Protein AF-A0AAG5CWD1-F1 (afdb_monomer_lite)

Foldseek 3Di:
DCLVLLLVVQVVPQDWAALVRSLVVCCVPPVVPCDPDDDSSVVSVVSQVVCVVVQQWDADPVVRTIHGHPCCPPPVVVVVVVVSVVVVVVDDPVVVVVPPVPPPPPPDD

Structure (mmCIF, N/CA/C/O backbone):
data_AF-A0AAG5CWD1-F1
#
_entry.id   AF-A0AAG5CWD1-F1
#
loop_
_atom_site.group_PDB
_atom_site.id
_atom_site.type_symbol
_atom_site.label_atom_id
_atom_site.label_alt_id
_atom_site.label_comp_id
_atom_site.label_asym_id
_atom_site.label_entity_id
_atom_site.label_seq_id
_atom_site.pdbx_PDB_ins_code
_atom_site.Cartn_x
_atom_site.Cartn_y
_atom_site.Cartn_z
_atom_site.occupancy
_atom_site.B_iso_or_equiv
_atom_site.auth_seq_id
_atom_site.auth_comp_id
_atom_site.auth_asym_id
_atom_site.auth_atom_id
_atom_site.pdbx_PDB_model_num
ATOM 1 N N . MET A 1 1 ? -10.211 -2.668 9.126 1.00 66.31 1 MET A N 1
ATOM 2 C CA . MET A 1 1 ? -9.213 -3.226 8.182 1.00 66.31 1 MET A CA 1
ATOM 3 C C . MET A 1 1 ? -8.410 -2.087 7.564 1.00 66.31 1 MET A C 1
ATOM 5 O O . MET A 1 1 ? -9.011 -1.185 6.991 1.00 66.31 1 MET A O 1
ATOM 9 N N . LEU A 1 2 ? -7.085 -2.094 7.732 1.00 79.44 2 LEU A N 1
ATOM 10 C CA . LEU A 1 2 ? -6.184 -0.974 7.411 1.00 79.44 2 LEU A CA 1
ATOM 11 C C . LEU A 1 2 ? -5.659 -0.997 5.961 1.00 79.44 2 LEU A C 1
ATOM 13 O O . LEU A 1 2 ? -5.437 0.052 5.361 1.00 79.44 2 LEU A O 1
ATOM 17 N N . LEU A 1 3 ? -5.555 -2.186 5.366 1.00 82.00 3 LEU A N 1
ATOM 18 C CA . LEU A 1 3 ? -5.040 -2.418 4.014 1.00 82.00 3 LEU A CA 1
ATOM 19 C C . LEU A 1 3 ? -5.674 -1.543 2.906 1.00 82.00 3 LEU A C 1
ATOM 21 O O . LEU A 1 3 ? -4.928 -0.858 2.202 1.00 82.00 3 LEU A O 1
ATOM 25 N N . PRO A 1 4 ? -7.016 -1.459 2.756 1.00 80.75 4 PRO A N 1
ATOM 26 C CA . PRO A 1 4 ? -7.621 -0.604 1.729 1.00 80.75 4 PRO A CA 1
ATOM 27 C C . PRO A 1 4 ? -7.367 0.892 1.971 1.00 80.75 4 PRO A C 1
ATOM 29 O O . PRO A 1 4 ? -7.357 1.683 1.028 1.00 80.75 4 PRO A O 1
ATOM 32 N N . VAL A 1 5 ? -7.150 1.293 3.228 1.00 84.38 5 VAL A N 1
ATOM 33 C CA . VAL A 1 5 ? -6.850 2.681 3.599 1.00 84.38 5 VAL A CA 1
ATOM 34 C C . VAL A 1 5 ? -5.425 3.049 3.187 1.00 84.38 5 VAL A C 1
ATOM 36 O O . VAL A 1 5 ? -5.225 4.095 2.569 1.00 84.38 5 VAL A O 1
ATOM 39 N N . VAL A 1 6 ? -4.454 2.178 3.474 1.00 88.12 6 VAL A N 1
ATOM 40 C CA . VAL A 1 6 ? -3.046 2.351 3.077 1.00 88.12 6 VAL A CA 1
ATOM 41 C C . VAL A 1 6 ? -2.933 2.479 1.560 1.00 88.12 6 VAL A C 1
ATOM 43 O O . VAL A 1 6 ? -2.366 3.452 1.064 1.00 88.12 6 VAL A O 1
ATOM 46 N N . LEU A 1 7 ? -3.563 1.565 0.820 1.00 86.44 7 LEU A N 1
ATOM 47 C CA . LEU A 1 7 ? -3.561 1.593 -0.640 1.00 86.44 7 LEU A CA 1
ATOM 48 C C . LEU A 1 7 ? -4.173 2.882 -1.198 1.00 86.44 7 LEU A C 1
ATOM 50 O O . LEU A 1 7 ? -3.607 3.504 -2.094 1.00 86.44 7 LEU A O 1
ATOM 54 N N . GLN A 1 8 ? -5.305 3.327 -0.647 1.00 83.88 8 GLN A N 1
ATOM 55 C CA . GLN A 1 8 ? -5.940 4.568 -1.082 1.00 83.88 8 GLN A CA 1
ATOM 56 C C . GLN A 1 8 ? -5.049 5.795 -0.849 1.00 83.88 8 GLN A C 1
ATOM 58 O O . GLN A 1 8 ? -5.053 6.721 -1.663 1.00 83.88 8 GLN A O 1
ATOM 63 N N . ILE A 1 9 ? -4.315 5.832 0.264 1.00 87.81 9 ILE A N 1
ATOM 64 C CA . ILE A 1 9 ? -3.396 6.931 0.564 1.00 87.81 9 ILE A CA 1
ATOM 65 C C . ILE A 1 9 ? -2.261 6.966 -0.456 1.00 87.81 9 ILE A C 1
ATOM 67 O O . ILE A 1 9 ? -1.991 8.037 -1.001 1.00 87.81 9 ILE A O 1
ATOM 71 N N . ILE A 1 10 ? -1.641 5.822 -0.750 1.00 88.38 10 ILE A N 1
ATOM 72 C CA . ILE A 1 10 ? -0.583 5.726 -1.765 1.00 88.38 10 ILE A CA 1
ATOM 73 C C . ILE A 1 10 ? -1.143 6.148 -3.130 1.00 88.38 10 ILE A C 1
ATOM 75 O O . ILE A 1 10 ? -0.574 7.019 -3.782 1.00 88.38 10 ILE A O 1
ATOM 79 N N . TYR A 1 11 ? -2.326 5.645 -3.499 1.00 85.69 11 TYR A N 1
ATOM 80 C CA . TYR A 1 11 ? -2.989 5.978 -4.761 1.00 85.69 11 TYR A CA 1
ATOM 81 C C . TYR A 1 11 ? -3.225 7.483 -4.943 1.00 85.69 11 TYR A C 1
ATOM 83 O O . TYR A 1 11 ? -2.936 8.047 -5.995 1.00 85.69 11 TYR A O 1
ATOM 91 N N . LYS A 1 12 ? -3.716 8.163 -3.902 1.00 83.88 12 LYS A N 1
ATOM 92 C CA . LYS A 1 12 ? -3.988 9.607 -3.953 1.00 83.88 12 LYS A CA 1
ATOM 93 C C . LYS A 1 12 ? -2.735 10.475 -3.945 1.00 83.88 12 LYS A C 1
ATOM 95 O O . LYS A 1 12 ? -2.830 11.650 -4.283 1.00 83.88 12 LYS A O 1
ATOM 100 N N . SER A 1 13 ? -1.595 9.945 -3.507 1.00 83.50 13 SER A N 1
ATOM 101 C CA . SER A 1 13 ? -0.419 10.772 -3.239 1.00 83.50 13 SER A CA 1
ATOM 102 C C . SER A 1 13 ? 0.300 11.240 -4.496 1.00 83.50 13 SER A C 1
ATOM 104 O O . SER A 1 13 ? 1.009 12.235 -4.395 1.00 83.50 13 SER A O 1
ATOM 106 N N . LYS A 1 14 ? 0.089 10.587 -5.654 1.00 74.81 14 LYS A N 1
ATOM 107 C CA . LYS A 1 14 ? 0.724 10.850 -6.971 1.00 74.81 14 LYS A CA 1
ATOM 108 C C . LYS A 1 14 ? 2.266 10.827 -6.994 1.00 74.81 14 LYS A C 1
ATOM 110 O O . LYS A 1 14 ? 2.848 10.618 -8.050 1.00 74.81 14 LYS A O 1
ATOM 115 N N . HIS A 1 15 ? 2.908 10.969 -5.843 1.00 84.31 15 HIS A N 1
ATOM 116 C CA . HIS A 1 15 ? 4.334 10.878 -5.583 1.00 84.31 15 HIS A CA 1
ATOM 117 C C . HIS A 1 15 ? 4.604 9.726 -4.601 1.00 84.31 15 HIS A C 1
ATOM 119 O O . HIS A 1 15 ? 3.682 9.315 -3.881 1.00 84.31 15 HIS A O 1
ATOM 125 N N . PRO A 1 16 ? 5.841 9.197 -4.557 1.00 90.44 16 PRO A N 1
ATOM 126 C CA . PRO A 1 16 ? 6.234 8.195 -3.572 1.00 90.44 16 PRO A CA 1
ATOM 127 C C . PRO A 1 16 ? 5.999 8.691 -2.139 1.00 90.44 16 PRO A C 1
ATOM 129 O O . PRO A 1 16 ? 6.203 9.867 -1.843 1.00 90.44 16 PRO A O 1
ATOM 132 N N . VAL A 1 17 ? 5.560 7.801 -1.249 1.00 92.88 17 VAL A N 1
ATOM 133 C CA . VAL A 1 17 ? 5.244 8.132 0.149 1.00 92.88 17 VAL A CA 1
ATOM 134 C C . VAL A 1 17 ? 5.955 7.221 1.131 1.00 92.88 17 VAL A C 1
ATOM 136 O O . VAL A 1 17 ? 6.081 6.022 0.898 1.00 92.88 17 VAL A O 1
ATOM 139 N N . THR A 1 18 ? 6.365 7.768 2.271 1.00 94.94 18 THR A N 1
ATOM 140 C CA . THR A 1 18 ? 6.959 6.975 3.353 1.00 94.94 18 THR A CA 1
ATOM 141 C C . THR A 1 18 ? 5.885 6.339 4.242 1.00 94.94 18 THR A C 1
ATOM 143 O O . THR A 1 18 ? 4.740 6.800 4.305 1.00 94.94 18 THR A O 1
ATOM 146 N N . ILE A 1 19 ? 6.264 5.319 5.023 1.00 92.19 19 ILE A N 1
ATOM 147 C CA . ILE A 1 19 ? 5.406 4.756 6.086 1.00 92.19 19 ILE A CA 1
ATOM 148 C C . ILE A 1 19 ? 4.940 5.851 7.054 1.00 92.19 19 ILE A C 1
ATOM 150 O O . ILE A 1 19 ? 3.779 5.864 7.469 1.00 92.19 19 ILE A O 1
ATOM 154 N N . SER A 1 20 ? 5.825 6.792 7.392 1.00 91.56 20 SER A N 1
ATOM 155 C CA . SER A 1 20 ? 5.523 7.913 8.284 1.00 91.56 20 SER A CA 1
ATOM 156 C C . SER A 1 20 ? 4.423 8.811 7.718 1.00 91.56 20 SER A C 1
ATOM 158 O O . SER A 1 20 ? 3.513 9.203 8.451 1.00 91.56 20 SER A O 1
ATOM 160 N N . ASP A 1 21 ? 4.442 9.087 6.413 1.00 92.75 21 ASP A N 1
ATOM 161 C CA . ASP A 1 21 ? 3.409 9.891 5.751 1.00 92.75 21 ASP A CA 1
ATOM 162 C C . ASP A 1 21 ? 2.066 9.176 5.701 1.00 92.75 21 ASP A C 1
ATOM 164 O O . ASP A 1 21 ? 1.024 9.783 5.970 1.00 92.75 21 ASP A O 1
ATOM 168 N N . VAL A 1 22 ? 2.082 7.870 5.429 1.00 90.75 22 VAL A N 1
ATOM 169 C CA . VAL A 1 22 ? 0.876 7.039 5.467 1.00 90.75 22 VAL A CA 1
ATOM 170 C C . VAL A 1 22 ? 0.280 7.034 6.876 1.00 90.75 22 VAL A C 1
ATOM 172 O O . VAL A 1 22 ? -0.899 7.346 7.042 1.00 90.75 22 VAL A O 1
ATOM 175 N N . CYS A 1 23 ? 1.093 6.788 7.907 1.00 89.50 23 CYS A N 1
ATOM 176 C CA . CYS A 1 23 ? 0.661 6.828 9.306 1.00 89.50 23 CYS A CA 1
ATOM 177 C C . CYS A 1 23 ? 0.064 8.191 9.683 1.00 89.50 23 CYS A C 1
ATOM 179 O O . CYS A 1 23 ? -0.997 8.252 10.305 1.00 89.50 23 CYS A O 1
ATOM 181 N N . ARG A 1 24 ? 0.716 9.290 9.283 1.00 90.00 24 ARG A N 1
ATOM 182 C CA . ARG A 1 24 ? 0.253 10.663 9.535 1.00 90.00 24 ARG A CA 1
ATOM 183 C C . ARG A 1 24 ? -1.124 10.908 8.919 1.00 90.00 24 ARG A C 1
ATOM 185 O O . ARG A 1 24 ? -2.025 11.404 9.591 1.00 90.00 24 ARG A O 1
ATOM 192 N N . ARG A 1 25 ? -1.317 10.498 7.662 1.00 88.88 25 ARG A N 1
ATOM 193 C CA . ARG A 1 25 ? -2.591 10.645 6.941 1.00 88.88 25 ARG A CA 1
ATOM 194 C C . ARG A 1 25 ? -3.694 9.760 7.515 1.00 88.88 25 ARG A C 1
ATOM 196 O O . ARG A 1 25 ? -4.847 10.194 7.535 1.00 88.88 25 ARG A O 1
ATOM 203 N N . ILE A 1 26 ? -3.354 8.575 8.029 1.00 86.19 26 ILE A N 1
ATOM 204 C CA . ILE A 1 26 ? -4.296 7.702 8.743 1.00 86.19 26 ILE A CA 1
ATOM 205 C C . ILE A 1 26 ? -4.735 8.348 10.055 1.00 86.19 26 ILE A C 1
ATOM 207 O O . ILE A 1 26 ? -5.932 8.507 10.265 1.00 86.19 26 ILE A O 1
ATOM 211 N N . LYS A 1 27 ? -3.796 8.805 10.893 1.00 83.75 27 LYS A N 1
ATOM 212 C CA . LYS A 1 27 ? -4.118 9.512 12.146 1.00 83.75 27 LYS A CA 1
ATOM 213 C C . LYS A 1 27 ?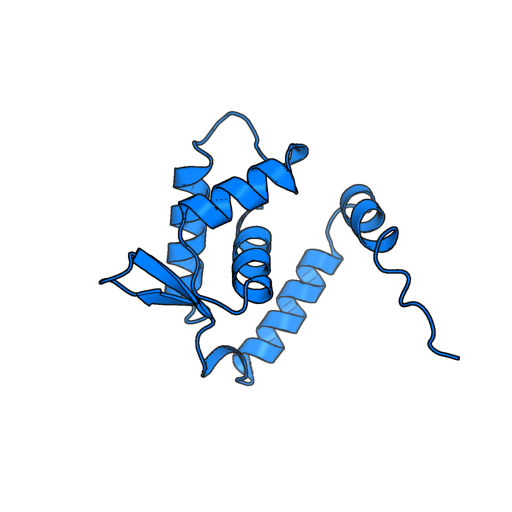 -4.982 10.747 11.911 1.00 83.75 27 LYS A C 1
ATOM 215 O O . LYS A 1 27 ? -5.851 11.049 12.719 1.00 83.75 27 LYS A O 1
ATOM 220 N N . HIS A 1 28 ? -4.755 11.457 10.810 1.00 82.38 28 HIS A N 1
ATOM 221 C CA . HIS A 1 28 ? -5.546 12.633 10.472 1.00 82.38 28 HIS A CA 1
ATOM 222 C C . HIS A 1 28 ? -6.954 12.274 9.968 1.00 82.38 28 HIS A C 1
ATOM 224 O O . HIS A 1 28 ? -7.935 12.865 10.403 1.00 82.38 28 HIS A O 1
ATOM 230 N N . SER A 1 29 ? -7.065 11.303 9.058 1.00 77.19 29 SER A N 1
ATOM 231 C CA . SER A 1 29 ? -8.306 11.047 8.304 1.00 77.19 29 SER A CA 1
ATOM 232 C C . SER A 1 29 ? -9.176 9.930 8.891 1.00 77.19 29 SER A C 1
ATOM 234 O O . SER A 1 29 ? -10.336 9.788 8.512 1.00 77.19 29 SER A O 1
ATOM 236 N N . PHE A 1 30 ? -8.614 9.111 9.782 1.00 69.31 30 PHE A N 1
ATOM 237 C CA . PHE A 1 30 ? -9.200 7.865 10.276 1.00 69.31 30 PHE A CA 1
ATOM 238 C C . PHE A 1 30 ? -8.880 7.651 11.768 1.00 69.31 30 PHE A C 1
ATOM 240 O O . PHE A 1 30 ? -8.439 6.573 12.163 1.00 69.31 30 PHE A O 1
ATOM 247 N N . ARG A 1 31 ? -9.106 8.680 12.601 1.00 66.69 31 ARG A N 1
ATOM 248 C CA . ARG A 1 31 ? -8.893 8.623 14.066 1.00 66.69 31 ARG A CA 1
ATOM 249 C C . ARG A 1 31 ? -9.618 7.445 14.723 1.00 66.69 31 ARG A C 1
ATOM 251 O O . ARG A 1 31 ? -9.032 6.758 15.549 1.00 66.69 31 ARG A O 1
ATOM 258 N N . ASP A 1 32 ? -10.839 7.171 14.272 1.00 64.31 32 ASP A N 1
ATOM 259 C CA . ASP A 1 32 ? -11.734 6.150 14.834 1.00 64.31 32 ASP A CA 1
ATOM 260 C C . ASP A 1 32 ? -11.297 4.699 14.514 1.00 64.31 32 ASP A C 1
ATOM 262 O O . ASP A 1 32 ? -11.855 3.749 15.050 1.00 64.31 32 ASP A O 1
ATOM 266 N N . LEU A 1 33 ? -10.330 4.502 13.604 1.00 62.03 33 LEU A N 1
ATOM 267 C CA . LEU A 1 33 ? -9.890 3.179 13.123 1.00 62.03 33 LEU A CA 1
ATOM 268 C C . LEU A 1 33 ? -8.661 2.629 13.861 1.00 62.03 33 LEU A C 1
ATOM 270 O O . LEU A 1 33 ? -8.253 1.497 13.595 1.00 62.03 33 LEU A O 1
ATOM 274 N N . ILE A 1 34 ? -8.060 3.413 14.756 1.00 60.94 34 ILE A N 1
ATOM 275 C CA . ILE A 1 34 ? -6.864 3.025 15.505 1.00 60.94 34 ILE A CA 1
ATOM 276 C C . ILE A 1 34 ? -7.327 2.333 16.792 1.00 60.94 34 ILE A C 1
ATOM 278 O O . ILE A 1 34 ? -7.423 2.954 17.846 1.00 60.94 34 ILE A O 1
ATOM 282 N N . ALA A 1 35 ? -7.679 1.049 16.694 1.00 56.28 35 ALA A N 1
ATOM 283 C CA . ALA A 1 35 ? -7.924 0.232 17.881 1.00 56.28 35 ALA A CA 1
ATOM 284 C C . ALA A 1 35 ? -6.629 0.116 18.724 1.00 56.28 35 ALA A C 1
ATOM 286 O O . ALA A 1 35 ? -5.538 0.135 18.148 1.00 56.28 35 ALA A O 1
ATOM 287 N N . PRO A 1 36 ? -6.701 -0.033 20.061 1.00 56.72 36 PRO A N 1
ATOM 288 C CA . PRO A 1 36 ? -5.557 0.230 20.944 1.00 56.72 36 PRO A CA 1
ATOM 289 C C . PRO A 1 36 ? -4.446 -0.835 20.956 1.00 56.72 36 PRO A C 1
ATOM 291 O O . PRO A 1 36 ? -3.474 -0.661 21.681 1.00 56.72 36 PRO A O 1
ATOM 294 N N . GLN A 1 37 ? -4.572 -1.949 20.226 1.00 46.47 37 GLN A N 1
ATOM 295 C CA . GLN A 1 37 ? -3.774 -3.154 20.513 1.00 46.47 37 GLN A CA 1
ATOM 296 C C . GLN A 1 37 ? -2.575 -3.421 19.587 1.00 46.47 37 GLN A C 1
ATOM 298 O O . GLN A 1 37 ? -1.829 -4.360 19.832 1.00 46.47 37 GLN A O 1
ATOM 303 N N . VAL A 1 38 ? -2.311 -2.587 18.573 1.00 59.09 38 VAL A N 1
ATOM 304 C CA . VAL A 1 38 ? -1.084 -2.694 17.757 1.00 59.09 38 VAL A CA 1
ATOM 305 C C . VAL A 1 38 ? -0.587 -1.297 17.396 1.00 59.09 38 VAL A C 1
ATOM 307 O O . VAL A 1 38 ? -1.382 -0.404 17.094 1.00 59.09 38 VAL A O 1
ATOM 310 N N . SER A 1 39 ? 0.733 -1.085 17.397 1.00 79.88 39 SER A N 1
ATOM 311 C CA . SER A 1 39 ? 1.304 0.174 16.915 1.00 79.88 39 SER A CA 1
ATOM 312 C C . SER A 1 39 ? 0.846 0.420 15.467 1.00 79.88 39 SER A C 1
ATOM 314 O O . SER A 1 39 ? 1.015 -0.438 14.596 1.00 79.88 39 SER A O 1
ATOM 316 N N . LEU A 1 40 ? 0.267 1.597 15.186 1.00 83.81 40 LEU A N 1
ATOM 317 C CA . LEU A 1 40 ? -0.199 1.954 13.835 1.00 83.81 40 LEU A CA 1
ATOM 318 C C . LEU A 1 40 ? 0.909 1.763 12.791 1.00 83.81 40 LEU A C 1
ATOM 320 O O . LEU A 1 40 ? 0.639 1.346 11.670 1.00 83.81 40 LEU A O 1
ATOM 324 N N . LYS A 1 41 ? 2.158 2.049 13.172 1.00 86.19 41 LYS A N 1
ATOM 325 C CA . LYS A 1 41 ? 3.326 1.887 12.306 1.00 86.19 41 LYS A CA 1
ATOM 326 C C . LYS A 1 41 ? 3.502 0.429 11.881 1.00 86.19 41 LYS A C 1
ATOM 328 O O . LYS A 1 41 ? 3.659 0.179 10.693 1.00 86.19 41 LYS A O 1
ATOM 333 N N . THR A 1 42 ? 3.414 -0.514 12.819 1.00 85.38 42 THR A N 1
ATOM 334 C CA . THR A 1 42 ? 3.512 -1.957 12.545 1.00 85.38 42 THR A CA 1
ATOM 335 C C . THR A 1 42 ? 2.404 -2.412 11.601 1.00 85.38 42 THR A C 1
ATOM 337 O O . THR A 1 42 ? 2.685 -3.015 10.571 1.00 85.38 42 THR A O 1
ATOM 340 N N . ALA A 1 43 ? 1.157 -2.025 11.881 1.00 85.69 43 ALA A N 1
ATOM 341 C CA . ALA A 1 43 ? 0.024 -2.397 11.039 1.00 85.69 43 ALA A CA 1
ATOM 342 C C . ALA A 1 43 ? 0.130 -1.812 9.615 1.00 85.69 43 ALA A C 1
ATOM 344 O O . ALA A 1 43 ? -0.253 -2.459 8.639 1.00 85.69 43 ALA A O 1
ATOM 345 N N . VAL A 1 44 ? 0.659 -0.589 9.469 1.00 89.25 44 VAL A N 1
ATOM 346 C CA . VAL A 1 44 ? 0.928 0.005 8.149 1.00 89.25 44 VAL A CA 1
ATOM 347 C C . VAL A 1 44 ? 2.036 -0.756 7.424 1.00 89.25 44 VAL A C 1
ATOM 349 O O . VAL A 1 44 ? 1.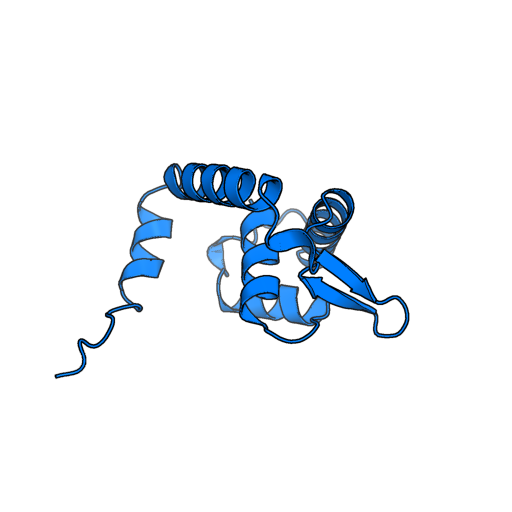866 -1.017 6.237 1.00 89.25 44 VAL A O 1
ATOM 352 N N . ILE A 1 45 ? 3.116 -1.144 8.114 1.00 88.50 45 ILE A N 1
ATOM 353 C CA . ILE A 1 45 ? 4.211 -1.938 7.532 1.00 88.50 45 ILE A CA 1
ATOM 354 C C . ILE A 1 45 ? 3.682 -3.269 6.992 1.00 88.50 45 ILE A C 1
ATOM 356 O O . ILE A 1 45 ? 3.906 -3.578 5.822 1.00 88.50 45 ILE A O 1
ATOM 360 N N . GLU A 1 46 ? 2.920 -4.015 7.792 1.00 85.94 46 GLU A N 1
ATOM 361 C CA . GLU A 1 46 ? 2.302 -5.275 7.361 1.00 85.94 46 GLU A CA 1
ATOM 362 C C . GLU A 1 46 ? 1.419 -5.079 6.124 1.00 85.94 46 GLU A C 1
ATOM 364 O O . GLU A 1 46 ? 1.541 -5.812 5.142 1.00 85.94 46 GLU A O 1
ATOM 369 N N . CYS A 1 47 ? 0.584 -4.034 6.122 1.00 88.12 47 CYS A N 1
ATOM 370 C CA . CYS A 1 47 ? -0.247 -3.710 4.966 1.00 88.12 47 CYS A CA 1
ATOM 371 C C . CYS A 1 47 ? 0.596 -3.379 3.728 1.00 88.12 47 CYS A C 1
ATOM 373 O O . CYS A 1 47 ? 0.261 -3.816 2.630 1.00 88.12 47 CYS A O 1
ATOM 375 N N . THR A 1 48 ? 1.679 -2.610 3.871 1.00 88.69 48 THR A N 1
ATOM 376 C CA . THR A 1 48 ? 2.555 -2.284 2.738 1.00 88.69 48 THR A CA 1
ATOM 377 C C . THR A 1 48 ? 3.301 -3.502 2.211 1.00 88.69 48 THR A C 1
ATOM 379 O O . THR A 1 48 ? 3.405 -3.640 0.996 1.00 88.69 48 THR A O 1
ATOM 382 N N . LEU A 1 49 ? 3.744 -4.419 3.077 1.00 86.94 49 LEU A N 1
ATOM 383 C CA . LEU A 1 49 ? 4.376 -5.673 2.660 1.00 86.94 49 LEU A CA 1
ATOM 384 C C . LEU A 1 49 ? 3.397 -6.549 1.875 1.00 86.94 49 LEU A C 1
ATOM 386 O O . LEU A 1 49 ? 3.734 -7.021 0.791 1.00 86.94 49 LEU A O 1
ATOM 390 N N . GLN A 1 50 ? 2.158 -6.686 2.357 1.00 85.00 50 GLN A N 1
ATOM 391 C CA . GLN A 1 50 ? 1.104 -7.398 1.631 1.00 85.00 50 GLN A CA 1
ATOM 392 C C . GLN A 1 50 ? 0.845 -6.762 0.258 1.00 85.00 50 GLN A C 1
ATOM 394 O O . GLN A 1 50 ? 0.847 -7.453 -0.757 1.00 85.00 50 GLN A O 1
ATOM 399 N N . LEU A 1 51 ? 0.703 -5.437 0.189 1.00 85.50 51 LEU A N 1
ATOM 400 C CA . LEU A 1 51 ? 0.495 -4.730 -1.080 1.00 85.50 51 LEU A CA 1
ATOM 401 C C . LEU A 1 51 ? 1.689 -4.852 -2.044 1.00 85.50 51 LEU A C 1
ATOM 403 O O . LEU A 1 51 ? 1.468 -4.899 -3.254 1.00 85.50 51 LEU A O 1
ATOM 407 N N . CYS A 1 52 ? 2.924 -4.921 -1.531 1.00 84.44 52 CYS A N 1
ATOM 408 C CA . CYS A 1 52 ? 4.115 -5.211 -2.336 1.00 84.44 52 CYS A CA 1
ATOM 409 C C . CYS A 1 52 ? 4.081 -6.646 -2.873 1.00 84.44 52 CYS A C 1
ATOM 411 O O . CYS A 1 52 ? 4.321 -6.851 -4.057 1.00 84.44 52 CYS A O 1
ATOM 413 N N . SER A 1 53 ? 3.730 -7.628 -2.033 1.00 79.81 53 SER A N 1
ATOM 414 C CA . SER A 1 53 ? 3.637 -9.040 -2.439 1.00 79.81 53 SER A CA 1
ATOM 415 C C . SER A 1 53 ? 2.582 -9.277 -3.521 1.00 79.81 53 SER A C 1
ATOM 417 O O . SER A 1 53 ? 2.760 -10.118 -4.394 1.00 79.81 53 SER A O 1
ATOM 419 N N . PHE A 1 54 ? 1.513 -8.478 -3.515 1.00 79.38 54 PHE A N 1
ATOM 420 C CA . PHE A 1 54 ? 0.493 -8.489 -4.561 1.00 79.38 54 PHE A CA 1
ATOM 421 C C . PHE A 1 54 ? 0.887 -7.692 -5.816 1.00 79.38 54 PHE A C 1
ATOM 423 O O . PHE A 1 54 ? 0.101 -7.609 -6.754 1.00 79.38 54 PHE A O 1
ATOM 430 N N . GLY A 1 55 ? 2.059 -7.051 -5.834 1.00 76.88 55 GLY A N 1
ATOM 431 C CA . GLY A 1 55 ? 2.543 -6.275 -6.977 1.00 76.88 55 GLY A CA 1
ATOM 432 C C . GLY A 1 55 ? 1.830 -4.935 -7.198 1.00 76.88 55 GLY A C 1
ATOM 433 O O . GLY A 1 55 ? 2.004 -4.320 -8.249 1.00 76.88 55 GLY A O 1
ATOM 434 N N . TYR A 1 56 ? 1.038 -4.453 -6.233 1.00 80.25 56 TYR A N 1
ATOM 435 C CA . TYR A 1 56 ? 0.264 -3.211 -6.369 1.00 80.25 56 TYR A CA 1
ATOM 436 C C . TYR A 1 56 ? 1.086 -1.953 -6.125 1.00 80.25 56 TYR A C 1
ATOM 438 O O . TYR A 1 56 ? 0.827 -0.903 -6.719 1.00 80.25 56 TYR A O 1
ATOM 446 N N . ILE A 1 57 ? 2.057 -2.050 -5.224 1.00 86.94 57 ILE A N 1
ATOM 447 C CA . ILE A 1 57 ? 2.969 -0.965 -4.890 1.00 86.94 57 ILE A CA 1
ATOM 448 C C . ILE A 1 57 ? 4.403 -1.471 -4.983 1.00 86.94 57 ILE A C 1
ATOM 450 O O . ILE A 1 57 ? 4.671 -2.652 -4.781 1.00 86.94 57 ILE A O 1
ATOM 454 N N . LEU A 1 58 ? 5.314 -0.562 -5.291 1.00 87.12 58 LEU A N 1
ATOM 455 C CA . LEU A 1 58 ? 6.745 -0.807 -5.340 1.00 87.12 58 LEU A CA 1
ATOM 456 C C . LEU A 1 58 ? 7.404 -0.052 -4.193 1.00 87.12 58 LEU A C 1
ATOM 458 O O . LEU A 1 58 ? 7.065 1.109 -3.943 1.00 87.12 58 LEU A O 1
ATOM 462 N N . HIS A 1 59 ? 8.343 -0.713 -3.526 1.00 90.12 59 HIS A N 1
ATOM 463 C CA . HIS A 1 59 ? 9.215 -0.107 -2.530 1.00 90.12 59 HIS A CA 1
ATOM 464 C C . HIS A 1 59 ? 10.514 0.346 -3.198 1.00 90.12 59 HIS A C 1
ATOM 466 O O . HIS A 1 59 ? 11.171 -0.440 -3.878 1.00 90.12 59 HIS A O 1
ATOM 472 N N . ASP A 1 60 ? 10.870 1.610 -3.001 1.00 87.75 60 ASP A N 1
ATOM 473 C CA . ASP A 1 60 ? 12.177 2.152 -3.348 1.00 87.75 60 ASP A CA 1
ATOM 474 C C . ASP A 1 60 ? 13.115 1.989 -2.139 1.00 87.75 60 ASP A C 1
ATOM 476 O O . ASP A 1 60 ? 12.893 2.642 -1.113 1.00 87.75 60 ASP A O 1
ATOM 480 N N . PRO A 1 61 ? 14.140 1.121 -2.217 1.00 82.81 61 PRO A N 1
ATOM 481 C CA . PRO A 1 61 ? 15.032 0.862 -1.095 1.00 82.81 61 PRO A CA 1
ATOM 482 C C . PRO A 1 61 ? 15.953 2.042 -0.768 1.00 82.81 61 PRO A C 1
ATOM 484 O O . PRO A 1 61 ? 16.417 2.118 0.364 1.00 82.81 61 PRO A O 1
ATOM 487 N N . VAL A 1 62 ? 16.205 2.955 -1.714 1.00 82.12 62 VAL A N 1
ATOM 488 C CA . VAL A 1 62 ? 17.107 4.100 -1.510 1.00 82.12 62 VAL A CA 1
ATOM 489 C C . VAL A 1 62 ? 16.390 5.209 -0.751 1.00 82.12 62 VAL A C 1
ATOM 491 O O . VAL A 1 62 ? 16.934 5.788 0.184 1.00 82.12 62 VAL A O 1
ATOM 494 N N . SER A 1 63 ? 15.146 5.498 -1.135 1.00 85.94 63 SER A N 1
ATOM 495 C CA . SER A 1 63 ? 14.361 6.569 -0.517 1.00 85.94 63 SER A CA 1
ATOM 496 C C . SER A 1 63 ? 13.404 6.080 0.577 1.00 85.94 63 SER A C 1
ATOM 498 O O . SER A 1 63 ? 12.686 6.891 1.165 1.00 85.94 63 SER A O 1
ATOM 500 N N . HIS A 1 64 ? 13.338 4.767 0.827 1.00 87.62 64 HIS A N 1
ATOM 501 C CA . HIS A 1 64 ? 12.381 4.115 1.733 1.00 87.62 64 HIS A CA 1
ATOM 502 C C . HIS A 1 64 ? 10.919 4.532 1.485 1.00 87.62 64 HIS A C 1
ATOM 504 O O . HIS A 1 64 ? 10.109 4.674 2.412 1.00 87.62 64 HIS A O 1
ATOM 510 N N . CYS A 1 65 ? 10.582 4.772 0.217 1.00 92.50 65 CYS A N 1
ATOM 511 C CA . CYS A 1 65 ? 9.264 5.232 -0.204 1.00 92.50 65 CYS A CA 1
ATOM 512 C C . CYS A 1 65 ? 8.500 4.145 -0.955 1.00 92.50 65 CYS A C 1
ATOM 514 O O . CYS A 1 65 ? 9.071 3.249 -1.568 1.00 92.50 65 CYS A O 1
ATOM 516 N N . TYR A 1 66 ? 7.180 4.280 -0.959 1.00 91.06 66 TYR A N 1
ATOM 517 C CA . TYR A 1 66 ? 6.252 3.395 -1.642 1.00 91.06 66 TYR A CA 1
ATOM 518 C C . TYR A 1 66 ? 5.508 4.172 -2.723 1.00 91.06 66 TYR A C 1
ATOM 520 O O . TYR A 1 66 ? 4.987 5.261 -2.470 1.00 91.06 66 TYR A O 1
ATOM 528 N N . LYS A 1 67 ? 5.428 3.608 -3.926 1.00 90.25 67 LYS A N 1
ATOM 529 C CA . LYS A 1 67 ? 4.669 4.166 -5.056 1.00 90.25 67 LYS A CA 1
ATOM 530 C C . LYS A 1 67 ? 3.783 3.099 -5.680 1.00 90.25 67 LYS A C 1
ATOM 532 O O . LYS A 1 67 ? 4.027 1.914 -5.489 1.00 90.25 67 LYS A O 1
ATOM 537 N N . LEU A 1 68 ? 2.762 3.503 -6.431 1.00 87.06 68 LEU A N 1
ATOM 538 C CA . LEU A 1 68 ? 1.979 2.547 -7.216 1.00 87.06 68 LEU A CA 1
ATOM 539 C C . LEU A 1 68 ? 2.870 1.848 -8.250 1.00 87.06 68 LEU A C 1
ATOM 541 O O . LEU A 1 68 ? 3.725 2.478 -8.873 1.00 87.06 68 LEU A O 1
ATOM 545 N N . SER A 1 69 ? 2.639 0.554 -8.439 1.00 83.25 69 SER A N 1
ATOM 546 C CA . SE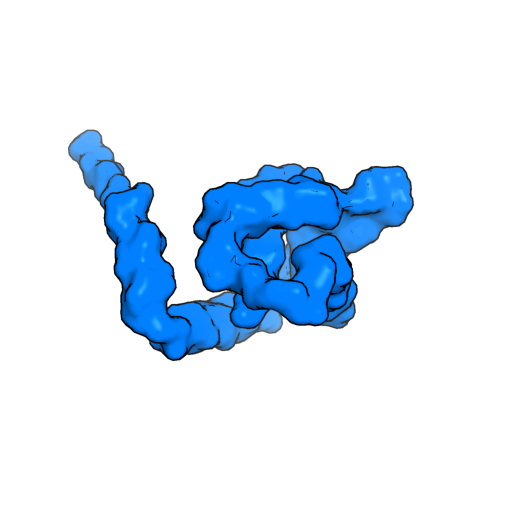R A 1 69 ? 3.218 -0.210 -9.540 1.00 83.25 69 SER A CA 1
ATOM 547 C C . SER A 1 69 ? 2.599 0.220 -10.872 1.00 83.25 69 SER A C 1
ATOM 549 O O . SER A 1 69 ? 1.399 0.490 -10.941 1.00 83.25 69 SER A O 1
ATOM 551 N N . ALA A 1 70 ? 3.390 0.246 -11.948 1.00 67.75 70 ALA A N 1
ATOM 552 C CA . ALA A 1 70 ? 2.884 0.506 -13.300 1.00 67.75 70 ALA A CA 1
ATOM 553 C C . ALA A 1 70 ? 1.893 -0.582 -13.766 1.00 67.75 70 ALA A C 1
ATOM 555 O O . ALA A 1 70 ? 0.946 -0.294 -14.495 1.00 67.75 70 ALA A O 1
ATOM 556 N N . ASN A 1 71 ? 2.037 -1.807 -13.247 1.00 60.16 71 ASN A N 1
ATOM 557 C CA . ASN A 1 71 ? 1.153 -2.938 -13.542 1.00 60.16 71 ASN A CA 1
ATOM 558 C C . ASN A 1 71 ? -0.233 -2.820 -12.881 1.0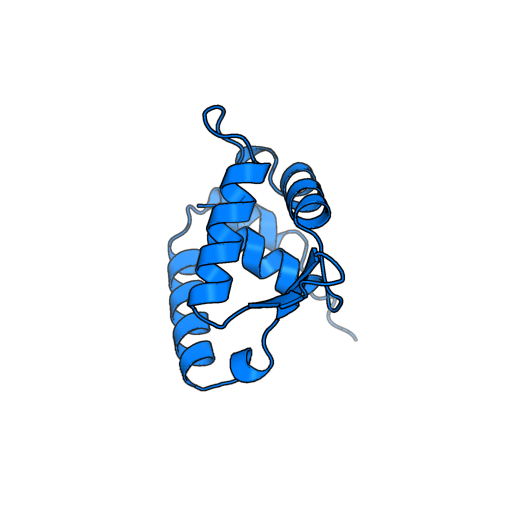0 60.16 71 ASN A C 1
ATOM 560 O O . ASN A 1 71 ? -1.095 -3.662 -13.127 1.00 60.16 71 ASN A O 1
ATOM 564 N N . TRP A 1 72 ? -0.484 -1.755 -12.105 1.00 60.00 72 TRP A N 1
ATOM 565 C CA . TRP A 1 72 ? -1.783 -1.446 -11.495 1.00 60.00 72 TRP A CA 1
ATOM 566 C C . TRP A 1 72 ? -2.901 -1.137 -12.522 1.00 60.00 72 TRP A C 1
ATOM 568 O O . TRP A 1 72 ? -4.070 -0.997 -12.166 1.00 60.00 72 TRP A O 1
ATOM 578 N N . GLN A 1 73 ? -2.584 -0.996 -13.810 1.00 53.81 73 GLN A N 1
ATOM 579 C CA . GLN A 1 73 ? -3.595 -0.841 -14.868 1.00 53.81 73 GLN A CA 1
ATOM 580 C C . GLN A 1 73 ? -3.910 -2.146 -15.615 1.00 53.81 73 GLN A C 1
ATOM 582 O O . GLN A 1 73 ? -4.747 -2.145 -16.513 1.00 53.81 73 GLN A O 1
ATOM 587 N N . SER A 1 74 ? -3.286 -3.268 -15.242 1.00 57.53 74 SER A N 1
ATOM 588 C CA . SER A 1 74 ? -3.564 -4.572 -15.854 1.00 57.53 74 SER A CA 1
ATOM 589 C C . SER A 1 74 ? -4.965 -5.103 -15.498 1.00 57.53 74 SER A C 1
ATOM 591 O O . SER A 1 74 ? -5.576 -4.686 -14.507 1.00 57.53 74 SER A O 1
ATOM 593 N N . LEU A 1 75 ? -5.468 -6.057 -16.291 1.00 51.69 75 LEU A N 1
ATOM 594 C CA . LEU A 1 75 ? -6.775 -6.718 -16.133 1.00 51.69 75 LEU A CA 1
ATOM 595 C C . LEU A 1 75 ? -6.975 -7.337 -14.730 1.00 51.69 75 LEU A C 1
ATOM 597 O O . LEU A 1 75 ? -8.077 -7.313 -14.171 1.00 51.69 75 LEU A O 1
ATOM 601 N N . GLU A 1 76 ? -5.897 -7.830 -14.119 1.00 55.47 76 GLU A N 1
ATOM 602 C CA . GLU A 1 76 ? -5.896 -8.338 -12.741 1.00 55.47 76 GLU A CA 1
ATOM 603 C C . GLU A 1 76 ? -6.221 -7.231 -11.737 1.00 55.47 76 GLU A C 1
ATOM 605 O O . GLU A 1 76 ? -7.017 -7.418 -10.812 1.00 55.47 76 GLU A O 1
ATOM 610 N N . THR A 1 77 ? -5.717 -6.026 -11.983 1.00 56.31 77 THR A N 1
ATOM 611 C CA . THR A 1 77 ? -6.045 -4.851 -11.180 1.00 56.31 77 THR A CA 1
ATOM 612 C C . THR A 1 77 ? -7.466 -4.357 -11.380 1.00 56.31 77 THR A C 1
ATOM 614 O O . THR A 1 77 ? -8.064 -3.887 -10.418 1.00 56.31 77 THR A O 1
ATOM 617 N N . ALA A 1 78 ? -8.056 -4.483 -12.571 1.00 58.06 78 ALA A N 1
ATOM 618 C CA . AL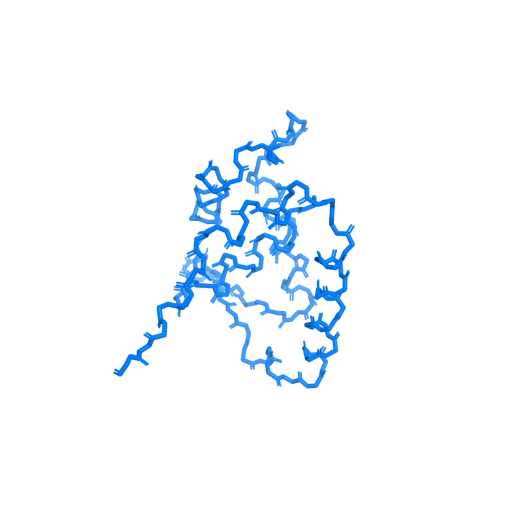A A 1 78 ? -9.476 -4.177 -12.776 1.00 58.06 78 ALA A CA 1
ATOM 619 C C . ALA A 1 78 ? -10.372 -5.149 -11.986 1.00 58.06 78 ALA A C 1
ATOM 621 O O . ALA A 1 78 ? -11.328 -4.748 -11.315 1.00 58.06 78 ALA A O 1
ATOM 622 N N . THR A 1 79 ? -10.004 -6.431 -11.986 1.00 56.72 79 THR A N 1
ATOM 623 C CA . THR A 1 79 ? -10.665 -7.474 -11.192 1.00 56.72 79 THR A CA 1
ATOM 624 C C . THR A 1 79 ? -10.530 -7.192 -9.695 1.00 56.72 79 THR A C 1
ATOM 626 O O . THR A 1 79 ? -11.510 -7.273 -8.950 1.00 56.72 79 THR A O 1
ATOM 629 N N . PHE A 1 80 ? -9.346 -6.769 -9.245 1.00 61.22 80 PHE A N 1
ATOM 630 C CA . PHE A 1 80 ? -9.129 -6.345 -7.868 1.00 61.22 80 PHE A CA 1
ATOM 631 C C . PHE A 1 80 ? -9.853 -5.040 -7.522 1.00 61.22 80 PHE A C 1
ATOM 633 O O . PHE A 1 80 ? -10.436 -4.962 -6.451 1.00 61.22 80 PHE A O 1
ATOM 640 N N . GLN A 1 81 ? -9.912 -4.039 -8.404 1.00 61.19 81 GLN A N 1
ATOM 641 C CA . GLN A 1 81 ? -10.710 -2.826 -8.195 1.00 61.19 81 GLN A CA 1
ATOM 642 C C . GLN A 1 81 ? -12.186 -3.167 -8.007 1.00 61.19 81 GLN A C 1
ATOM 644 O O . GLN A 1 81 ? -12.834 -2.590 -7.137 1.00 61.19 81 GLN A O 1
ATOM 649 N N . ASN A 1 82 ? -12.709 -4.138 -8.758 1.00 63.59 82 ASN A N 1
ATOM 650 C CA . ASN A 1 82 ? -14.065 -4.643 -8.570 1.00 63.59 82 ASN A CA 1
ATOM 651 C C . ASN A 1 82 ? -14.226 -5.385 -7.236 1.00 63.59 82 ASN A C 1
ATOM 653 O O . ASN A 1 82 ? -15.198 -5.135 -6.521 1.00 63.59 82 ASN A O 1
ATOM 657 N N . ARG A 1 83 ? -13.261 -6.226 -6.837 1.00 59.78 83 ARG A N 1
ATOM 658 C CA . ARG A 1 83 ? -13.260 -6.884 -5.515 1.00 59.78 83 ARG A CA 1
ATOM 659 C C . ARG A 1 83 ? -13.156 -5.873 -4.370 1.00 59.78 83 ARG A C 1
ATOM 661 O O . ARG A 1 83 ? -13.916 -5.954 -3.415 1.00 59.78 83 ARG A O 1
ATOM 668 N N . LEU A 1 84 ? -12.294 -4.870 -4.490 1.00 62.03 84 LEU A N 1
ATOM 669 C CA . LEU A 1 84 ? -12.124 -3.779 -3.537 1.00 62.03 84 LEU A CA 1
ATOM 670 C C . LEU A 1 84 ? -13.386 -2.917 -3.470 1.00 62.03 84 LEU A C 1
ATOM 672 O O . LEU A 1 84 ? -13.850 -2.600 -2.381 1.00 62.03 84 LEU A O 1
ATOM 676 N N . ARG A 1 85 ? -13.997 -2.587 -4.614 1.00 65.00 85 ARG A N 1
ATOM 677 C CA . ARG A 1 85 ? -15.288 -1.891 -4.685 1.00 65.00 85 ARG A CA 1
ATOM 678 C C . ARG A 1 85 ? -16.387 -2.708 -4.009 1.00 65.00 85 ARG A C 1
ATOM 680 O O . ARG A 1 85 ? -17.217 -2.109 -3.340 1.00 65.00 85 ARG A O 1
ATOM 687 N N . LYS A 1 86 ? -16.370 -4.039 -4.115 1.00 67.38 86 LYS A N 1
ATOM 688 C CA . LYS A 1 86 ? -17.288 -4.942 -3.404 1.00 67.38 86 LYS A CA 1
ATOM 689 C C . LYS A 1 86 ? -16.998 -5.023 -1.899 1.00 67.38 86 LYS A C 1
ATOM 691 O O . LYS A 1 86 ? -17.922 -5.002 -1.111 1.00 67.38 86 LYS A O 1
ATOM 696 N N . ILE A 1 87 ? -15.741 -4.987 -1.469 1.00 61.31 87 ILE A N 1
ATOM 697 C CA . ILE A 1 87 ? -15.398 -4.928 -0.036 1.00 61.31 87 ILE A CA 1
ATOM 698 C C . ILE A 1 87 ? -15.809 -3.572 0.569 1.00 61.31 87 ILE A C 1
ATOM 700 O O . ILE A 1 87 ? -16.389 -3.505 1.648 1.00 61.31 87 ILE A O 1
ATOM 704 N N . LEU A 1 88 ? -15.581 -2.467 -0.149 1.00 56.62 88 LEU A N 1
ATOM 705 C CA . LEU A 1 88 ? -16.058 -1.127 0.227 1.00 56.62 88 LEU A CA 1
ATOM 706 C C . LEU A 1 88 ? -17.604 -1.021 0.134 1.00 56.62 88 LEU A C 1
ATOM 708 O O . LEU A 1 88 ? -18.227 -0.319 0.935 1.00 56.62 88 LEU A O 1
ATOM 712 N N . ASN A 1 89 ? -18.185 -1.769 -0.815 1.00 60.03 89 ASN A N 1
ATOM 713 C CA . ASN A 1 89 ? -19.543 -2.334 -0.949 1.00 60.03 89 ASN A CA 1
ATOM 714 C C . ASN A 1 89 ? -20.247 -2.860 0.306 1.00 60.03 89 ASN A C 1
ATOM 716 O O . ASN A 1 89 ? -21.451 -2.687 0.506 1.00 60.03 89 ASN A O 1
ATOM 720 N N . ASP A 1 90 ? -19.463 -3.490 1.159 1.00 59.38 90 ASP A N 1
ATOM 721 C CA . ASP A 1 90 ? -19.981 -4.265 2.281 1.00 59.38 90 ASP A CA 1
ATOM 722 C C . ASP A 1 90 ? -19.636 -3.592 3.616 1.00 59.38 90 ASP A C 1
ATOM 724 O O . ASP A 1 90 ? -20.040 -4.035 4.687 1.00 59.38 90 ASP A O 1
ATOM 728 N N . TRP A 1 91 ? -18.941 -2.449 3.570 1.00 57.19 91 TRP A N 1
ATOM 729 C CA . TRP A 1 91 ? -18.605 -1.678 4.760 1.00 57.19 91 TRP A CA 1
ATOM 730 C C . TRP A 1 91 ? -19.877 -1.072 5.405 1.00 57.19 91 TRP A C 1
ATOM 732 O O . TRP A 1 91 ? -20.777 -0.616 4.681 1.00 57.19 91 TRP A O 1
ATOM 742 N N . PRO A 1 92 ? -19.974 -1.002 6.752 1.00 55.12 92 PRO A N 1
ATOM 743 C CA . PRO A 1 92 ? -21.129 -0.445 7.445 1.00 55.12 92 PRO A CA 1
ATOM 744 C C . PRO A 1 92 ? -21.453 0.981 6.981 1.00 55.12 92 PRO A C 1
ATOM 746 O O . PRO A 1 92 ? -20.571 1.837 6.842 1.00 55.12 92 PRO A O 1
ATOM 749 N N . LYS A 1 93 ? -22.752 1.264 6.798 1.00 55.41 93 LYS A N 1
ATOM 750 C CA . LYS A 1 93 ? -23.293 2.567 6.354 1.00 55.41 93 LYS A CA 1
ATOM 751 C C . LYS A 1 93 ? -22.694 3.815 7.050 1.00 55.41 93 LYS A C 1
ATOM 753 O O . LYS A 1 93 ? -22.542 4.818 6.346 1.00 55.41 93 LYS A O 1
ATOM 758 N N . PRO A 1 94 ? -22.309 3.814 8.347 1.00 50.62 94 PRO A N 1
ATOM 759 C CA . PRO A 1 94 ? -21.713 4.989 8.997 1.00 50.62 94 PRO A CA 1
ATOM 760 C C . PRO A 1 94 ? -20.398 5.455 8.351 1.00 50.62 94 PRO A C 1
ATOM 762 O O . PRO A 1 94 ? -20.185 6.652 8.164 1.00 50.62 94 PRO A O 1
ATOM 765 N N . ILE A 1 95 ? -19.541 4.514 7.936 1.00 49.09 95 ILE A N 1
ATOM 766 C CA . ILE A 1 95 ? -18.235 4.802 7.316 1.00 49.09 95 ILE A CA 1
ATOM 767 C C . ILE A 1 95 ? -18.426 5.328 5.886 1.00 49.09 95 ILE A C 1
ATOM 769 O O . ILE A 1 95 ? -17.703 6.216 5.428 1.00 49.09 95 ILE A O 1
ATOM 773 N N . ARG A 1 96 ? -19.455 4.834 5.190 1.00 48.28 96 ARG A N 1
ATOM 774 C CA . ARG A 1 96 ? -19.836 5.294 3.849 1.00 48.28 96 ARG A CA 1
ATOM 775 C C . ARG A 1 96 ? -20.398 6.710 3.849 1.00 48.28 96 ARG A C 1
ATOM 777 O O . ARG A 1 96 ? -20.005 7.505 3.000 1.00 48.28 96 ARG A O 1
ATOM 784 N N . LYS A 1 97 ? -21.265 7.055 4.809 1.00 46.97 97 LYS A N 1
ATOM 785 C CA . LYS A 1 97 ? -21.892 8.388 4.877 1.00 46.97 97 LYS A CA 1
ATOM 786 C C . LYS A 1 97 ? -20.879 9.517 5.106 1.00 46.97 97 LYS A C 1
ATOM 788 O O . LYS A 1 97 ? -21.022 10.556 4.471 1.00 46.97 97 LYS A O 1
ATOM 793 N N . LYS A 1 98 ? -19.805 9.308 5.887 1.00 48.69 98 LYS A N 1
ATOM 794 C CA . LYS A 1 98 ? -18.739 10.323 6.060 1.00 48.69 98 LYS A CA 1
ATOM 795 C C . LYS A 1 98 ? -18.011 10.678 4.743 1.00 48.69 98 LYS A C 1
ATOM 797 O O . LYS A 1 98 ? -17.489 11.781 4.630 1.00 48.69 98 LYS A O 1
ATOM 802 N N . ARG A 1 99 ? -17.989 9.795 3.728 1.00 46.31 99 ARG A N 1
ATOM 803 C CA . ARG A 1 99 ? -17.296 10.039 2.439 1.00 46.31 99 ARG A CA 1
ATOM 804 C C . ARG A 1 99 ? -18.125 10.765 1.376 1.00 46.31 99 ARG A C 1
ATOM 806 O O . ARG A 1 99 ? -17.528 11.383 0.501 1.00 46.31 99 ARG A O 1
ATOM 813 N N . TYR A 1 100 ? -19.455 10.724 1.442 1.00 38.75 100 TYR A N 1
ATOM 814 C CA . TYR A 1 100 ? -20.310 11.346 0.417 1.00 38.75 100 TYR A CA 1
ATOM 815 C C . TYR A 1 100 ? -20.661 12.813 0.693 1.00 38.75 100 TYR A C 1
ATOM 817 O O . TYR A 1 100 ? -21.109 13.503 -0.217 1.00 38.75 100 TYR A O 1
ATOM 825 N N . VAL A 1 101 ? -20.415 13.326 1.903 1.00 39.56 101 VAL A N 1
ATOM 826 C CA . VAL A 1 101 ? -20.712 14.735 2.225 1.00 39.56 101 VAL A CA 1
ATOM 827 C C . VAL A 1 101 ? -19.710 15.704 1.572 1.00 39.56 101 VAL A C 1
ATOM 829 O O . VAL A 1 101 ? -20.080 16.828 1.253 1.00 39.56 101 VAL A O 1
ATOM 832 N N . HIS A 1 102 ? -18.478 15.266 1.276 1.00 35.97 102 HIS A N 1
ATOM 833 C CA . HIS A 1 102 ? -17.422 16.143 0.739 1.00 35.97 102 HIS A CA 1
ATOM 834 C C . HIS A 1 102 ? -17.092 15.974 -0.749 1.00 35.97 102 HIS A C 1
ATOM 836 O O . HIS A 1 102 ? -16.206 16.659 -1.250 1.00 35.97 102 HIS A O 1
ATOM 842 N N . VAL A 1 103 ? -17.813 15.123 -1.482 1.00 35.81 103 VAL A N 1
ATOM 843 C CA . VAL A 1 103 ? -17.698 15.054 -2.948 1.00 35.81 103 VAL A CA 1
ATOM 844 C C . VAL A 1 103 ? -1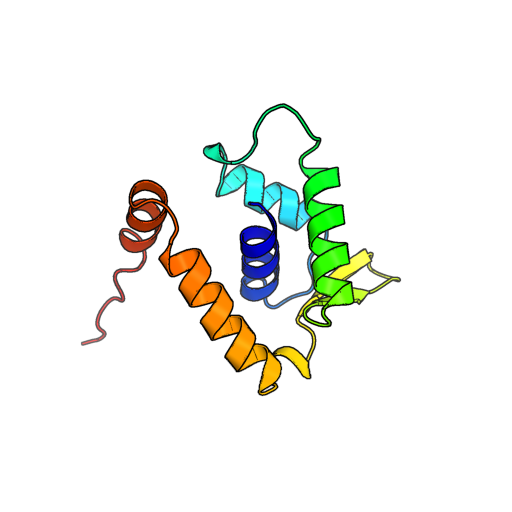9.051 15.396 -3.565 1.00 35.81 103 VAL A C 1
ATOM 846 O O . VAL A 1 103 ? -19.633 14.627 -4.323 1.00 35.81 103 VAL A O 1
ATOM 849 N N . LYS A 1 104 ? -19.576 16.585 -3.239 1.00 37.31 104 LYS A N 1
ATOM 850 C CA . LYS A 1 104 ? -20.420 17.286 -4.206 1.00 37.31 104 LYS A CA 1
ATOM 851 C C . LYS A 1 104 ? -19.484 17.685 -5.339 1.00 37.31 104 LYS A C 1
ATOM 853 O O . LYS A 1 104 ? -18.760 18.667 -5.224 1.00 37.31 104 LYS A O 1
ATOM 858 N N . LEU A 1 105 ? -19.463 16.875 -6.396 1.00 37.47 105 LEU A N 1
ATOM 859 C CA . LEU A 1 105 ? -19.009 17.313 -7.709 1.00 37.47 105 LEU A CA 1
ATOM 860 C C . LEU A 1 105 ? -19.818 18.572 -8.021 1.00 37.47 105 LEU A C 1
ATOM 862 O O . LEU A 1 105 ? -21.014 18.494 -8.307 1.00 37.47 105 LEU A O 1
ATOM 866 N N . SER A 1 106 ? -19.192 19.735 -7.860 1.00 36.28 106 SER A N 1
ATOM 867 C CA . SER A 1 106 ? -19.674 20.981 -8.426 1.00 36.28 106 SER A CA 1
ATOM 868 C C . SER A 1 106 ? -19.871 20.716 -9.913 1.00 36.28 106 SER A C 1
ATOM 870 O O . SER A 1 106 ? -18.898 20.561 -10.650 1.00 36.28 106 SER A O 1
ATOM 872 N N . ARG A 1 107 ? -21.135 20.569 -10.320 1.00 39.00 107 ARG A N 1
ATOM 873 C CA . ARG A 1 107 ? -21.541 20.631 -11.719 1.00 39.00 107 ARG A CA 1
ATOM 874 C C . ARG A 1 107 ? -21.040 21.971 -12.242 1.00 39.00 107 ARG A C 1
ATOM 876 O O . ARG A 1 107 ? -21.533 23.013 -11.819 1.00 39.00 107 ARG A O 1
ATOM 883 N N . THR A 1 108 ? -20.028 21.921 -13.091 1.00 37.47 108 THR A N 1
ATOM 884 C CA . THR A 1 108 ? -19.677 23.009 -13.993 1.00 37.47 108 THR A CA 1
ATOM 885 C C . THR A 1 108 ? -20.921 23.340 -14.819 1.00 37.47 108 THR A C 1
ATOM 887 O O . THR A 1 108 ? -21.502 22.451 -15.445 1.00 37.47 108 THR A O 1
ATOM 890 N N . LYS A 1 109 ? -21.379 24.589 -14.702 1.00 37.88 109 LYS A N 1
ATOM 891 C CA . LYS A 1 109 ? -22.225 25.244 -15.703 1.00 37.88 109 LYS A CA 1
ATOM 892 C C . LYS A 1 109 ? -21.345 25.672 -16.867 1.00 37.88 109 LYS A C 1
ATOM 894 O O . LYS A 1 109 ? -20.168 25.996 -16.587 1.00 37.88 109 LYS A O 1
#

Organism: Anopheles atroparvus (NCBI:txid41427)

Sequence (109 aa):
MLLPVVLQIIYKSKHPVTISDVCRRIKHSFRDLIAPQVSLKTAVIECTLQLCSFGYILHDPVSHCYKLSANWQSLETATFQNRLRKILNDWPKPIRKKRYVHVKLSRTK

Secondary structure (DSSP, 8-state):
--HHHHHHHHHHHSS-EEHHHHHHHHHHH-GGG--TTS-HHHHHHHHHHHHHHTTSEEEETTTTEEEE-GGGGSHHHHHHHHHHHHHHHTS-HHHHHHHHSS-------

pLDDT: mean 71.26, std 17.57, range [35.81, 94.94]

Radius of gyration: 14.98 Å; chains: 1; bounding box: 40×34×37 Å